Protein AF-A0A936Q2Z5-F1 (afdb_monomer_lite)

Secondary structure (DSSP, 8-state):
--HHHHHHHHHHHHHHHHHHHTS-HHHHHHHHHHHHHHHTT--HHHHHHHHHHHHHHHHHHHHHHHHHHHHTS-HHHHHHHHHHSS-HHHHHHHHHHHHHHHHHHHHS---SS-TTHHHHHHHHTT-S-HHHHHHHHHHHHHHHHHHHTT--S-SS--HHHHHHHHHHHHHTT-

Structure (mmCIF, N/CA/C/O backbone):
data_AF-A0A936Q2Z5-F1
#
_entry.id   AF-A0A936Q2Z5-F1
#
loop_
_atom_site.group_PDB
_atom_site.id
_atom_site.type_symbol
_atom_site.label_atom_id
_atom_site.label_alt_id
_atom_site.label_comp_id
_atom_site.label_asym_id
_atom_site.label_entity_id
_atom_site.label_seq_id
_atom_site.pdbx_PDB_ins_code
_atom_site.Cartn_x
_atom_site.Cartn_y
_atom_site.Cartn_z
_atom_site.occupancy
_atom_site.B_iso_or_equiv
_atom_site.auth_seq_id
_atom_site.auth_comp_id
_atom_site.auth_asym_id
_atom_site.auth_atom_id
_atom_site.pdbx_PDB_model_num
ATOM 1 N N . MET A 1 1 ? 45.691 29.144 -10.783 1.00 59.56 1 MET A N 1
ATOM 2 C CA . MET A 1 1 ? 44.343 29.469 -11.305 1.00 59.56 1 MET A CA 1
ATOM 3 C C . MET A 1 1 ? 43.846 30.784 -10.720 1.00 59.56 1 MET A C 1
ATOM 5 O O . MET A 1 1 ? 43.952 30.941 -9.503 1.00 59.56 1 MET A O 1
ATOM 9 N N . PRO A 1 2 ? 43.298 31.690 -11.548 1.00 88.38 2 PRO A N 1
ATOM 10 C CA . PRO A 1 2 ? 42.660 32.929 -11.099 1.00 88.38 2 PRO A CA 1
ATOM 11 C C . PRO A 1 2 ? 41.489 32.659 -10.139 1.00 88.38 2 PRO A C 1
ATOM 13 O O . PRO A 1 2 ? 40.784 31.663 -10.297 1.00 88.38 2 PRO A O 1
ATOM 16 N N . LYS A 1 3 ? 41.251 33.554 -9.168 1.00 80.25 3 LYS A N 1
ATOM 17 C CA . LYS A 1 3 ? 40.149 33.436 -8.188 1.00 80.25 3 LYS A CA 1
ATOM 18 C C . LYS A 1 3 ? 38.780 33.301 -8.869 1.00 80.25 3 LYS A C 1
ATOM 20 O O . LYS A 1 3 ? 37.985 32.468 -8.453 1.00 80.25 3 LYS A O 1
ATOM 25 N N . ALA A 1 4 ? 38.556 34.061 -9.941 1.00 81.81 4 ALA A N 1
ATOM 26 C CA . ALA A 1 4 ? 37.330 34.015 -10.737 1.00 81.81 4 ALA A CA 1
ATOM 27 C C . ALA A 1 4 ? 37.088 32.629 -11.360 1.00 81.81 4 ALA A C 1
ATOM 29 O O . ALA A 1 4 ? 36.021 32.057 -11.187 1.00 81.81 4 ALA A O 1
ATOM 30 N N . ALA A 1 5 ? 38.114 32.035 -11.974 1.00 76.38 5 ALA A N 1
ATOM 31 C CA . ALA A 1 5 ? 38.005 30.708 -12.575 1.00 76.38 5 ALA A CA 1
ATOM 32 C C . ALA A 1 5 ? 37.779 29.599 -11.527 1.00 76.38 5 ALA A C 1
ATOM 34 O O . ALA A 1 5 ? 37.155 28.584 -11.812 1.00 76.38 5 ALA A O 1
ATOM 35 N N . ARG A 1 6 ? 38.277 29.779 -10.294 1.00 74.31 6 ARG A N 1
ATOM 36 C CA . ARG A 1 6 ? 38.038 28.829 -9.196 1.00 74.31 6 ARG A CA 1
ATOM 37 C C . ARG A 1 6 ? 36.593 28.891 -8.690 1.00 74.31 6 ARG A C 1
ATOM 39 O O . ARG A 1 6 ? 36.015 27.843 -8.434 1.00 74.31 6 ARG A O 1
ATOM 46 N N . LEU A 1 7 ? 36.033 30.097 -8.576 1.00 78.12 7 LEU A N 1
ATOM 47 C CA . LEU A 1 7 ? 34.627 30.313 -8.217 1.00 78.12 7 LEU A CA 1
ATOM 48 C C . LEU A 1 7 ? 33.692 29.723 -9.276 1.00 78.12 7 LEU A C 1
ATOM 50 O O . LEU A 1 7 ? 32.763 29.003 -8.940 1.00 78.12 7 LEU A O 1
ATOM 54 N N . GLU A 1 8 ? 34.004 29.926 -10.554 1.00 80.69 8 GLU A N 1
ATOM 55 C CA . GLU A 1 8 ? 33.217 29.375 -11.659 1.00 80.69 8 GLU A CA 1
ATOM 56 C C . GLU A 1 8 ? 33.200 27.836 -11.665 1.00 80.69 8 GLU A C 1
ATOM 58 O O . GLU A 1 8 ? 32.158 27.215 -11.866 1.00 80.69 8 GLU A O 1
ATOM 63 N N . VAL A 1 9 ? 34.344 27.198 -11.396 1.00 73.44 9 VAL A N 1
ATOM 64 C CA . VAL A 1 9 ? 34.420 25.735 -11.265 1.00 73.44 9 VAL A CA 1
ATOM 65 C C . VAL A 1 9 ? 33.635 25.242 -10.045 1.00 73.44 9 VAL A C 1
ATOM 67 O O . VAL A 1 9 ? 32.961 24.217 -10.139 1.00 73.44 9 VAL A O 1
ATOM 70 N N . GLN A 1 10 ? 33.683 25.964 -8.921 1.00 73.12 10 GLN A N 1
ATOM 71 C CA . GLN A 1 10 ? 32.908 25.630 -7.720 1.00 73.12 10 GLN A CA 1
ATOM 72 C C . GLN A 1 10 ? 31.396 25.731 -7.959 1.00 73.12 10 GLN A C 1
ATOM 74 O O . GLN A 1 10 ? 30.674 24.817 -7.568 1.00 73.12 10 GLN A O 1
ATOM 79 N N . ASP A 1 11 ? 30.927 26.763 -8.663 1.00 79.19 11 ASP A N 1
ATOM 80 C CA . ASP A 1 11 ? 29.509 26.921 -9.008 1.00 79.19 11 ASP A CA 1
ATOM 81 C C . ASP A 1 11 ? 29.021 25.816 -9.952 1.00 79.19 11 ASP A C 1
ATOM 83 O O . ASP A 1 11 ? 27.955 25.233 -9.737 1.00 79.19 11 ASP A O 1
ATOM 87 N N . ARG A 1 12 ? 29.827 25.456 -10.960 1.00 66.56 12 ARG A N 1
ATOM 88 C CA . ARG A 1 12 ? 29.513 24.344 -11.874 1.00 66.56 12 ARG A CA 1
ATOM 89 C C . ARG A 1 12 ? 29.457 23.000 -11.142 1.00 66.56 12 ARG A C 1
ATOM 91 O O . ARG A 1 12 ? 28.541 22.219 -11.384 1.00 66.56 12 ARG A O 1
ATOM 98 N N . LEU A 1 13 ? 30.386 22.748 -10.217 1.00 65.94 13 LEU A N 1
ATOM 99 C CA . LEU A 1 13 ? 30.368 21.558 -9.358 1.00 65.94 13 LEU A CA 1
ATOM 100 C C . LEU A 1 13 ? 29.143 21.537 -8.436 1.00 65.94 13 LEU A C 1
ATOM 102 O O . LEU A 1 13 ? 28.502 20.501 -8.304 1.00 65.94 13 LEU A O 1
ATOM 106 N N . ALA A 1 14 ? 28.780 22.666 -7.827 1.00 71.75 14 ALA A N 1
ATOM 107 C CA . ALA A 1 14 ? 27.607 22.762 -6.959 1.00 71.75 14 ALA A CA 1
ATOM 108 C C . ALA A 1 14 ? 26.279 22.597 -7.720 1.00 71.75 14 ALA A C 1
ATOM 110 O O . ALA A 1 14 ? 25.296 22.124 -7.148 1.00 71.75 14 ALA A O 1
ATOM 111 N N . SER A 1 15 ? 26.229 22.999 -8.994 1.00 70.31 15 SER A N 1
ATOM 112 C CA . SER A 1 15 ? 25.099 22.712 -9.888 1.00 70.31 15 SER A CA 1
ATOM 113 C C . SER A 1 15 ? 25.022 21.221 -10.207 1.00 70.31 15 SER A C 1
ATOM 115 O O . SER A 1 15 ? 23.982 20.610 -9.995 1.00 70.31 15 SER A O 1
ATOM 117 N N . LEU A 1 16 ? 26.146 20.618 -10.609 1.00 72.25 16 LEU A N 1
ATOM 118 C CA . LEU A 1 16 ? 26.234 19.189 -10.908 1.00 72.25 16 LEU A CA 1
ATOM 119 C C . LEU A 1 16 ? 25.794 18.325 -9.717 1.00 72.25 16 LEU A C 1
ATOM 121 O O . LEU A 1 16 ? 25.006 17.403 -9.890 1.00 72.25 16 LEU A O 1
ATOM 125 N N . TRP A 1 17 ? 26.266 18.636 -8.505 1.00 66.81 17 TRP A N 1
ATOM 126 C CA . TRP A 1 17 ? 25.888 17.897 -7.296 1.00 66.81 17 TRP A CA 1
ATOM 127 C C . TRP A 1 17 ? 24.406 18.033 -6.953 1.00 66.81 17 TRP A C 1
ATOM 129 O O . TRP A 1 17 ? 23.798 17.058 -6.521 1.00 66.81 17 TRP A O 1
ATOM 139 N N . ARG A 1 18 ? 23.801 19.209 -7.170 1.00 74.50 18 ARG A N 1
ATOM 140 C CA . ARG A 1 18 ? 22.350 19.380 -7.015 1.00 74.50 18 ARG A CA 1
ATOM 141 C C . ARG A 1 18 ? 21.587 18.524 -8.015 1.00 74.50 18 ARG A C 1
ATOM 143 O O . ARG A 1 18 ? 20.692 17.797 -7.598 1.00 74.50 18 ARG A O 1
ATOM 150 N N . ASP A 1 19 ? 21.977 18.558 -9.282 1.00 70.50 19 ASP A N 1
ATOM 151 C CA . ASP A 1 19 ? 21.317 17.782 -10.333 1.00 70.50 19 ASP A CA 1
ATOM 152 C C . ASP A 1 19 ? 21.453 16.271 -10.104 1.00 70.50 19 ASP A C 1
ATOM 154 O O . ASP A 1 19 ? 20.527 15.523 -10.402 1.00 70.50 19 ASP A O 1
ATOM 158 N N . LEU A 1 20 ? 22.580 15.828 -9.537 1.00 67.19 20 LEU A N 1
ATOM 159 C CA . LEU A 1 20 ? 22.831 14.435 -9.167 1.00 67.19 20 LEU A CA 1
ATOM 160 C C . LEU A 1 20 ? 21.967 13.985 -7.979 1.00 67.19 20 LEU A C 1
ATOM 162 O O . LEU A 1 20 ? 21.371 12.915 -8.009 1.00 67.19 20 LEU A O 1
ATOM 166 N N . LEU A 1 21 ? 21.883 14.811 -6.931 1.00 70.25 21 LEU A N 1
ATOM 167 C CA . LEU A 1 21 ? 21.119 14.499 -5.718 1.00 70.25 21 LEU A CA 1
ATOM 168 C C . LEU A 1 21 ? 19.601 14.497 -5.946 1.00 70.25 21 LEU A C 1
ATOM 170 O O . LEU A 1 21 ? 18.881 13.872 -5.175 1.00 70.25 21 LEU A O 1
ATOM 174 N N . HIS A 1 22 ? 19.120 15.195 -6.979 1.00 71.06 22 HIS A N 1
ATOM 175 C CA . HIS A 1 22 ? 17.697 15.266 -7.327 1.00 71.06 22 HIS A CA 1
ATOM 176 C C . HIS A 1 22 ? 17.322 14.374 -8.520 1.00 71.06 22 HIS A C 1
ATOM 178 O O . HIS A 1 22 ? 16.145 14.300 -8.867 1.00 71.06 22 HIS A O 1
ATOM 184 N N . SER A 1 23 ? 18.288 13.710 -9.162 1.00 67.62 23 SER A N 1
ATOM 185 C CA . SER A 1 23 ? 17.993 12.740 -10.218 1.00 67.62 23 SER A CA 1
ATOM 186 C C . SER A 1 23 ? 17.528 11.417 -9.622 1.00 67.62 23 SER A C 1
ATOM 188 O O . SER A 1 23 ? 18.111 10.940 -8.647 1.00 67.62 23 SER A O 1
ATOM 190 N N . SER A 1 24 ? 16.506 10.803 -10.223 1.00 71.62 24 SER A N 1
ATOM 191 C CA . SER A 1 24 ? 16.196 9.408 -9.920 1.00 71.62 24 SER A CA 1
ATOM 192 C C . SER A 1 24 ? 17.345 8.504 -10.389 1.00 71.62 24 SER A C 1
ATOM 194 O O . SER A 1 24 ? 18.120 8.864 -11.279 1.00 71.62 24 SER A O 1
ATOM 196 N N . GLU A 1 25 ? 17.467 7.316 -9.802 1.00 62.16 25 GLU A N 1
ATOM 197 C CA . GLU A 1 25 ? 18.499 6.343 -10.188 1.00 62.16 25 GLU A CA 1
ATOM 198 C C . GLU A 1 25 ? 18.409 5.981 -11.688 1.00 62.16 25 GLU A C 1
ATOM 200 O O . GLU A 1 25 ? 19.426 5.831 -12.367 1.00 62.16 25 GLU A O 1
ATOM 205 N N . GLU A 1 26 ? 17.189 5.953 -12.238 1.00 67.06 26 GLU A N 1
ATOM 206 C CA . GLU A 1 26 ? 16.928 5.740 -13.665 1.00 67.06 26 GLU A CA 1
ATOM 207 C C . GLU A 1 26 ? 17.378 6.924 -14.538 1.00 67.06 26 GLU A C 1
ATOM 209 O O . GLU A 1 26 ? 17.961 6.710 -15.608 1.00 67.06 26 GLU A O 1
ATOM 214 N N . ASP A 1 27 ? 17.170 8.163 -14.079 1.00 67.62 27 ASP A N 1
ATOM 215 C CA . ASP A 1 27 ?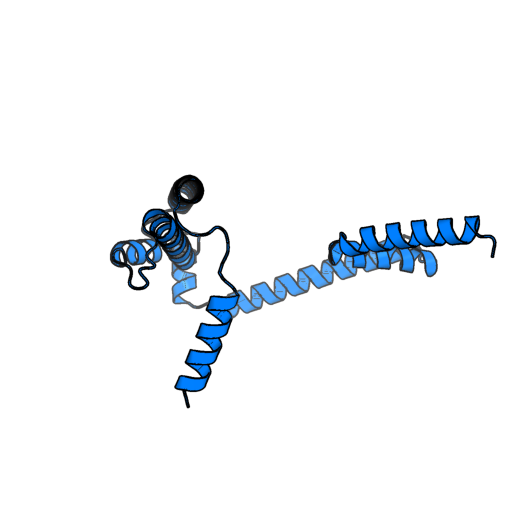 17.630 9.372 -14.776 1.00 67.62 27 ASP A CA 1
ATOM 216 C C . ASP A 1 27 ? 19.157 9.445 -14.817 1.00 67.62 27 ASP A C 1
ATOM 218 O O . ASP A 1 27 ? 19.747 9.846 -15.827 1.00 67.62 27 ASP A O 1
ATOM 222 N N . PHE A 1 28 ? 19.809 9.053 -13.722 1.00 69.44 28 PHE A N 1
ATOM 223 C CA . PHE A 1 28 ? 21.259 9.053 -13.620 1.00 69.44 28 PHE A CA 1
ATOM 224 C C . PHE A 1 28 ? 21.895 8.030 -14.567 1.00 69.44 28 PHE A C 1
ATOM 226 O O . PHE A 1 28 ? 22.777 8.386 -15.351 1.00 69.44 28 PHE A O 1
ATOM 233 N N . ASP A 1 29 ? 21.414 6.785 -14.559 1.00 73.19 29 ASP A N 1
ATOM 234 C CA . ASP A 1 29 ? 21.926 5.731 -15.440 1.00 73.19 29 ASP A CA 1
ATOM 235 C C . ASP A 1 29 ? 21.633 6.056 -16.920 1.00 73.19 29 ASP A C 1
ATOM 237 O O . ASP A 1 29 ? 22.490 5.906 -17.792 1.00 73.19 29 ASP A O 1
ATOM 241 N N . GLY A 1 30 ? 20.459 6.625 -17.221 1.00 74.81 30 GLY A N 1
ATOM 242 C CA . GLY A 1 30 ? 20.141 7.139 -18.557 1.00 74.81 30 GLY A CA 1
ATOM 243 C C . GLY A 1 30 ? 21.127 8.209 -19.047 1.00 74.81 30 GLY A C 1
ATOM 244 O O . GLY A 1 30 ? 21.622 8.131 -20.175 1.00 74.81 30 GLY A O 1
ATOM 245 N N . ARG A 1 31 ? 21.467 9.180 -18.191 1.00 72.75 31 ARG A N 1
ATOM 246 C CA . ARG A 1 31 ? 22.437 10.244 -18.506 1.00 72.75 31 ARG A CA 1
ATOM 247 C C . ARG A 1 31 ? 23.860 9.715 -18.655 1.00 72.75 31 ARG A C 1
ATOM 249 O O . ARG A 1 31 ? 24.555 10.109 -19.589 1.00 72.75 31 ARG A O 1
ATOM 256 N N . LEU A 1 32 ? 24.288 8.817 -17.768 1.00 76.38 32 LEU A N 1
ATOM 257 C CA . LEU A 1 32 ? 25.613 8.202 -17.827 1.00 76.38 32 LEU A CA 1
ATOM 258 C C . LEU A 1 32 ? 25.810 7.447 -19.146 1.00 76.38 32 LEU A C 1
ATOM 260 O O . LEU A 1 32 ? 26.862 7.565 -19.776 1.00 76.38 32 LEU A O 1
ATOM 264 N N . ARG A 1 33 ? 24.776 6.735 -19.604 1.00 76.19 33 ARG A N 1
ATOM 265 C CA . ARG A 1 33 ? 24.785 6.048 -20.899 1.00 76.19 33 ARG A CA 1
ATOM 266 C C . ARG A 1 33 ? 24.910 7.023 -22.061 1.00 76.19 33 ARG A C 1
ATOM 268 O O . ARG A 1 33 ? 25.778 6.815 -22.896 1.00 76.19 33 ARG A O 1
ATOM 275 N N . ALA A 1 34 ? 24.136 8.109 -22.085 1.00 76.69 34 ALA A N 1
ATOM 276 C CA . ALA A 1 34 ? 24.244 9.120 -23.141 1.00 76.69 34 ALA A CA 1
ATOM 277 C C . ALA A 1 34 ? 25.670 9.701 -23.244 1.00 76.69 34 ALA A C 1
ATOM 279 O O . ALA A 1 34 ? 26.229 9.810 -24.338 1.00 76.69 34 ALA A O 1
ATOM 280 N N . VAL A 1 35 ? 26.295 10.001 -22.098 1.00 78.38 35 VAL A N 1
ATOM 281 C CA . VAL A 1 35 ? 27.693 10.461 -22.034 1.00 78.38 35 VAL A CA 1
ATOM 282 C C . VAL A 1 35 ? 28.658 9.385 -22.539 1.00 78.38 35 VAL A C 1
ATOM 284 O O . VAL A 1 35 ? 29.568 9.693 -23.309 1.00 78.38 35 VAL A O 1
ATOM 287 N N . ALA A 1 36 ? 28.466 8.125 -22.144 1.00 73.81 36 ALA A N 1
ATOM 288 C CA . ALA A 1 36 ? 29.308 7.013 -22.575 1.00 73.81 36 ALA A CA 1
ATOM 289 C C . ALA A 1 36 ? 29.205 6.754 -24.087 1.00 73.81 36 ALA A C 1
ATOM 291 O O . ALA A 1 36 ? 30.232 6.615 -24.748 1.00 73.81 36 ALA A O 1
ATOM 292 N N . THR A 1 37 ? 27.995 6.752 -24.656 1.00 78.56 37 THR A N 1
ATOM 293 C CA . THR A 1 37 ? 27.767 6.591 -26.099 1.00 78.56 37 THR A CA 1
ATOM 294 C C . THR A 1 37 ? 28.473 7.690 -26.891 1.00 78.56 37 THR A C 1
ATOM 296 O O . THR A 1 37 ? 29.152 7.405 -27.881 1.00 78.56 37 THR A O 1
ATOM 299 N N . GLN A 1 38 ? 28.369 8.938 -26.420 1.00 73.31 38 GLN A N 1
ATOM 300 C CA . GLN A 1 38 ? 29.040 10.082 -27.028 1.00 73.31 38 GLN A CA 1
ATOM 301 C C . GLN A 1 38 ? 30.568 9.966 -26.930 1.00 73.31 38 GLN A C 1
ATOM 303 O O . GLN A 1 38 ? 31.259 10.181 -27.924 1.00 73.31 38 GLN A O 1
ATOM 308 N N . ALA A 1 39 ? 31.106 9.592 -25.765 1.00 74.38 39 ALA A N 1
ATOM 309 C CA . ALA A 1 39 ? 32.547 9.430 -25.557 1.00 74.38 39 ALA A CA 1
ATOM 310 C C . ALA A 1 39 ? 33.146 8.301 -26.417 1.00 74.38 39 ALA A C 1
ATOM 312 O O . ALA A 1 39 ? 34.265 8.420 -26.920 1.00 74.38 39 ALA A O 1
ATOM 313 N N . LEU A 1 40 ? 32.389 7.221 -26.622 1.00 80.19 40 LEU A N 1
ATOM 314 C CA . LEU A 1 40 ? 32.784 6.064 -27.426 1.00 80.19 40 LEU A CA 1
ATOM 315 C C . LEU A 1 40 ? 32.528 6.247 -28.931 1.00 80.19 40 LEU A C 1
ATOM 317 O O . LEU A 1 40 ? 32.889 5.366 -29.706 1.00 80.19 40 LEU A O 1
ATOM 321 N N . HIS A 1 41 ? 31.944 7.378 -29.347 1.00 83.12 41 HIS A N 1
ATOM 322 C CA . HIS A 1 41 ? 31.603 7.682 -30.743 1.00 83.12 41 HIS A CA 1
ATOM 323 C C . HIS A 1 41 ? 30.792 6.563 -31.417 1.00 83.12 41 HIS A C 1
ATOM 325 O O . HIS A 1 41 ? 31.013 6.233 -32.585 1.00 83.12 41 HIS A O 1
ATOM 331 N N . LEU A 1 42 ? 29.867 5.949 -30.673 1.00 80.62 42 LEU A N 1
ATOM 332 C CA . LEU A 1 42 ? 29.061 4.860 -31.214 1.00 80.62 42 LEU A CA 1
ATOM 333 C C . LEU A 1 42 ? 28.110 5.393 -32.302 1.00 80.62 42 LEU A C 1
ATOM 335 O O . LEU A 1 42 ? 27.496 6.448 -32.113 1.00 80.62 42 LEU A O 1
ATOM 339 N N . PRO A 1 43 ? 27.948 4.678 -33.430 1.00 88.25 43 PRO A N 1
ATOM 340 C CA . PRO A 1 43 ? 26.921 5.001 -34.414 1.00 88.25 43 PRO A CA 1
ATOM 341 C C . PRO A 1 43 ? 25.523 4.966 -33.785 1.00 88.25 43 PRO A C 1
ATOM 343 O O . PRO A 1 43 ? 25.253 4.147 -32.902 1.00 88.25 43 PRO A O 1
ATOM 346 N N . ARG A 1 44 ? 24.607 5.815 -34.269 1.00 80.56 44 ARG A N 1
ATOM 347 C CA . ARG A 1 44 ? 23.236 5.909 -33.729 1.00 80.56 44 ARG A CA 1
ATOM 348 C C . ARG A 1 44 ? 22.482 4.586 -33.803 1.00 80.56 44 ARG A C 1
ATOM 350 O O . ARG A 1 44 ? 21.665 4.295 -32.935 1.00 80.56 44 ARG A O 1
ATOM 357 N N . GLU A 1 45 ? 22.752 3.776 -34.822 1.00 88.12 45 GLU A N 1
ATOM 358 C CA . GLU A 1 45 ? 22.142 2.457 -34.969 1.00 88.12 45 GLU A CA 1
ATOM 359 C C . GLU A 1 45 ? 22.574 1.512 -33.839 1.0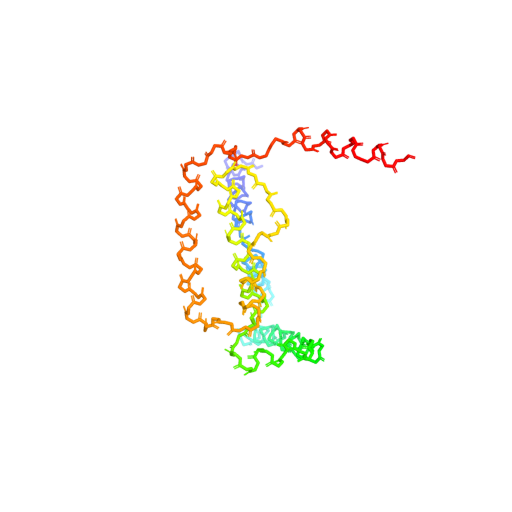0 88.12 45 GLU A C 1
ATOM 361 O O . GLU A 1 45 ? 21.765 0.731 -33.341 1.00 88.12 45 GLU A O 1
ATOM 366 N N . VAL A 1 46 ? 23.834 1.613 -33.399 1.00 85.00 46 VAL A N 1
ATOM 367 C CA . VAL A 1 46 ? 24.387 0.809 -32.301 1.00 85.00 46 VAL A CA 1
ATOM 368 C C . VAL A 1 46 ? 23.810 1.263 -30.962 1.00 85.00 46 VAL A C 1
ATOM 370 O O . VAL A 1 46 ? 23.404 0.424 -30.163 1.00 85.00 46 VAL A O 1
ATOM 373 N N . GLU A 1 47 ? 23.703 2.574 -30.734 1.00 80.25 47 GLU A N 1
ATOM 374 C CA . GLU A 1 47 ? 23.034 3.133 -29.550 1.00 80.25 47 GLU A CA 1
ATOM 375 C C . GLU A 1 47 ? 21.582 2.646 -29.446 1.00 80.25 47 GLU A C 1
ATOM 377 O O . GLU A 1 47 ? 21.173 2.100 -28.419 1.00 80.25 47 GLU A O 1
ATOM 382 N N . ALA A 1 48 ? 20.821 2.767 -30.537 1.00 85.31 48 ALA A N 1
ATOM 383 C CA . ALA A 1 48 ? 19.433 2.325 -30.590 1.00 85.31 48 ALA A CA 1
ATOM 384 C C . ALA A 1 48 ? 19.296 0.812 -30.347 1.00 85.31 48 ALA A C 1
ATOM 386 O O . ALA A 1 48 ? 18.371 0.383 -29.654 1.00 85.31 48 ALA A O 1
ATOM 387 N N . ALA A 1 49 ? 20.219 0.003 -30.877 1.00 88.56 49 ALA A N 1
ATOM 388 C CA . ALA A 1 49 ? 20.232 -1.440 -30.664 1.00 88.56 49 ALA A CA 1
ATOM 389 C C . ALA A 1 49 ? 20.510 -1.814 -29.197 1.00 88.56 49 ALA A C 1
ATOM 391 O O . ALA A 1 49 ? 19.799 -2.654 -28.645 1.00 88.56 49 ALA A O 1
ATOM 392 N N . LEU A 1 50 ? 21.480 -1.164 -28.542 1.00 83.94 50 LEU A N 1
ATOM 393 C CA . LEU A 1 50 ? 21.791 -1.387 -27.121 1.00 83.94 50 LEU A CA 1
ATOM 394 C C . LEU A 1 50 ? 20.622 -0.986 -26.209 1.00 83.94 50 LEU A C 1
ATOM 396 O O . LEU A 1 50 ? 20.299 -1.679 -25.240 1.00 83.94 50 LEU A O 1
ATOM 400 N N . ASP A 1 51 ? 19.951 0.118 -26.535 1.00 84.44 51 ASP A N 1
ATOM 401 C CA . ASP A 1 51 ? 18.747 0.560 -25.837 1.00 84.44 51 ASP A CA 1
ATOM 402 C C . ASP A 1 51 ? 17.580 -0.414 -26.002 1.00 84.44 51 ASP A C 1
ATOM 404 O O . ASP A 1 51 ? 16.899 -0.740 -25.021 1.00 84.44 51 ASP A O 1
ATOM 408 N N . ALA A 1 52 ? 17.357 -0.897 -27.225 1.00 89.19 52 ALA A N 1
ATOM 409 C CA . ALA A 1 52 ? 16.338 -1.894 -27.518 1.00 89.19 52 ALA A CA 1
ATOM 410 C C . ALA A 1 52 ? 16.622 -3.215 -26.789 1.00 89.19 52 ALA A C 1
ATOM 412 O O . ALA A 1 52 ? 15.722 -3.768 -26.156 1.00 89.19 52 ALA A O 1
ATOM 413 N N . GLU A 1 53 ? 17.870 -3.685 -26.802 1.00 92.25 53 GLU A N 1
ATOM 414 C CA . GLU A 1 53 ? 18.286 -4.896 -26.097 1.00 92.25 53 GLU A CA 1
ATOM 415 C C . GLU A 1 53 ? 18.054 -4.778 -24.589 1.00 92.25 53 GLU A C 1
ATOM 417 O O . GLU A 1 53 ? 17.506 -5.692 -23.972 1.00 92.25 53 GLU A O 1
ATOM 422 N N . ARG A 1 54 ? 18.422 -3.651 -23.973 1.00 87.56 54 ARG A N 1
ATOM 423 C CA . ARG A 1 54 ? 18.202 -3.435 -22.538 1.00 87.56 54 ARG A CA 1
ATOM 424 C C . ARG A 1 54 ? 16.718 -3.465 -22.187 1.00 87.56 54 ARG A C 1
ATOM 426 O O . ARG A 1 54 ? 16.337 -4.152 -21.240 1.00 87.56 54 ARG A O 1
ATOM 433 N N . LYS A 1 55 ? 15.884 -2.742 -22.944 1.00 89.25 55 LYS A N 1
ATOM 434 C CA . LYS A 1 55 ? 14.423 -2.744 -22.754 1.00 89.25 55 LYS A CA 1
ATOM 435 C C . LYS A 1 55 ? 13.860 -4.154 -22.901 1.00 89.25 55 LYS A C 1
ATOM 437 O O . LYS A 1 55 ? 13.056 -4.575 -22.075 1.00 89.25 55 LYS A O 1
ATOM 442 N N . TYR A 1 56 ? 14.333 -4.900 -23.897 1.00 94.62 56 TYR A N 1
ATOM 443 C CA . TYR A 1 56 ? 13.963 -6.295 -24.096 1.00 94.62 56 TYR A CA 1
ATOM 444 C C . TYR A 1 56 ? 14.364 -7.170 -22.902 1.00 94.62 56 TYR A C 1
ATOM 446 O O . TYR A 1 56 ? 13.523 -7.878 -22.361 1.00 94.62 56 TYR A O 1
ATOM 454 N N . ARG A 1 57 ? 15.611 -7.085 -22.424 1.00 94.12 57 ARG A N 1
ATOM 455 C CA . ARG A 1 57 ? 16.081 -7.843 -21.251 1.00 94.12 57 ARG A CA 1
ATOM 456 C C . ARG A 1 57 ? 15.285 -7.503 -19.988 1.00 94.12 57 ARG A C 1
ATOM 458 O O . ARG A 1 57 ? 14.949 -8.405 -19.224 1.00 94.12 57 ARG A O 1
ATOM 465 N N . ALA A 1 58 ? 14.954 -6.229 -19.776 1.00 91.31 58 ALA A N 1
ATOM 466 C CA . ALA A 1 58 ? 14.095 -5.807 -18.672 1.00 91.31 58 ALA A CA 1
ATOM 467 C C . ALA A 1 58 ? 12.689 -6.416 -18.797 1.00 91.31 58 ALA A C 1
ATOM 469 O O . ALA A 1 58 ? 12.192 -7.008 -17.841 1.00 91.31 58 ALA A O 1
ATOM 470 N N . ALA A 1 59 ? 12.082 -6.356 -19.987 1.00 94.62 59 ALA A N 1
ATOM 471 C CA . ALA A 1 59 ? 10.784 -6.971 -20.257 1.00 94.62 59 ALA A CA 1
ATOM 472 C C . ALA A 1 59 ? 10.807 -8.495 -20.047 1.00 94.62 59 ALA A C 1
ATOM 474 O O . ALA A 1 59 ? 9.901 -9.034 -19.416 1.00 94.62 59 ALA A O 1
ATOM 475 N N . MET A 1 60 ? 11.867 -9.176 -20.489 1.00 96.62 60 MET A N 1
ATOM 476 C CA . MET A 1 60 ? 12.063 -10.609 -20.254 1.00 96.62 60 MET A CA 1
ATOM 477 C C . MET A 1 60 ? 12.155 -10.927 -18.763 1.00 96.62 60 MET A C 1
ATOM 479 O O . MET A 1 60 ? 11.471 -11.827 -18.293 1.00 96.62 60 MET A O 1
ATOM 483 N N . LYS A 1 61 ? 12.902 -10.136 -17.986 1.00 95.38 61 LYS A N 1
ATOM 484 C CA . LYS A 1 61 ? 12.963 -10.299 -16.527 1.00 95.38 61 LYS A CA 1
ATOM 485 C C . LYS A 1 61 ? 11.586 -10.132 -15.873 1.00 95.38 61 LYS A C 1
ATOM 487 O O . LYS A 1 61 ? 11.243 -10.899 -14.976 1.00 95.38 61 LYS A O 1
ATOM 492 N N . HIS A 1 62 ? 10.792 -9.151 -16.309 1.00 93.75 62 HIS A N 1
ATOM 493 C CA . HIS A 1 62 ? 9.420 -8.977 -15.823 1.00 93.75 62 HIS A CA 1
ATOM 494 C C . HIS A 1 62 ? 8.524 -10.164 -16.189 1.00 93.75 62 HIS A C 1
ATOM 496 O O . HIS A 1 62 ? 7.751 -10.632 -15.353 1.00 93.75 62 HIS A O 1
ATOM 502 N N . TRP A 1 63 ? 8.651 -10.676 -17.411 1.00 96.12 63 TRP A N 1
ATOM 503 C CA . TRP A 1 63 ? 7.918 -11.848 -17.874 1.00 96.12 63 TRP A CA 1
ATOM 504 C C . TRP A 1 63 ? 8.275 -13.110 -17.084 1.00 96.12 63 TRP A C 1
ATOM 506 O O . TRP A 1 63 ? 7.383 -13.813 -16.608 1.00 96.12 63 TRP A O 1
ATOM 516 N N . ASP A 1 64 ? 9.563 -13.366 -16.871 1.00 96.69 64 ASP A N 1
ATOM 517 C CA . ASP A 1 64 ? 10.042 -14.514 -16.100 1.00 96.69 64 ASP A CA 1
ATOM 518 C C . ASP A 1 64 ? 9.574 -14.438 -14.640 1.00 96.69 64 ASP A C 1
ATOM 520 O O . ASP A 1 64 ? 9.155 -15.443 -14.055 1.00 96.69 64 ASP A O 1
ATOM 524 N N . ALA A 1 65 ? 9.568 -13.234 -14.056 1.00 95.50 65 ALA A N 1
ATOM 525 C CA . ALA A 1 65 ? 9.015 -12.994 -12.727 1.00 95.50 65 ALA A CA 1
ATOM 526 C C . ALA A 1 65 ? 7.505 -13.282 -12.671 1.00 95.50 65 ALA A C 1
ATOM 528 O O . ALA A 1 65 ? 7.053 -13.957 -11.745 1.00 95.50 65 ALA A O 1
ATOM 529 N N . TYR A 1 66 ? 6.732 -12.837 -13.669 1.00 94.25 66 TYR A N 1
ATOM 530 C CA . TYR A 1 66 ? 5.303 -13.146 -13.774 1.00 94.25 66 TYR A CA 1
ATOM 531 C C . TYR A 1 66 ? 5.056 -14.653 -13.898 1.00 94.25 66 TYR A C 1
ATOM 533 O O . TYR A 1 66 ? 4.248 -15.209 -13.157 1.00 94.25 66 TYR A O 1
ATOM 541 N N . ARG A 1 67 ? 5.798 -15.340 -14.771 1.00 96.50 67 ARG A N 1
ATOM 542 C CA . ARG A 1 67 ? 5.694 -16.794 -14.963 1.00 96.50 67 ARG A CA 1
ATOM 543 C C . ARG A 1 67 ? 6.012 -17.563 -13.688 1.00 96.50 67 ARG A C 1
ATOM 545 O O . ARG A 1 67 ? 5.305 -18.507 -13.345 1.00 96.50 67 ARG A O 1
ATOM 552 N N . THR A 1 68 ? 7.043 -17.131 -12.968 1.00 96.06 68 THR A N 1
ATOM 553 C CA . THR A 1 68 ? 7.419 -17.708 -11.673 1.00 96.06 68 THR A CA 1
ATOM 554 C C . THR A 1 68 ? 6.326 -17.481 -10.629 1.00 96.06 68 THR A C 1
ATOM 556 O O . THR A 1 68 ? 5.955 -18.411 -9.913 1.00 96.06 68 THR A O 1
ATOM 559 N N . TRP A 1 69 ? 5.776 -16.266 -10.548 1.00 94.25 69 TRP A N 1
ATOM 560 C CA . TRP A 1 69 ? 4.661 -15.942 -9.655 1.00 94.25 69 TRP A CA 1
ATOM 561 C C . TRP A 1 69 ? 3.424 -16.790 -9.958 1.00 94.25 69 TRP A C 1
ATOM 563 O O . TRP A 1 69 ? 2.827 -17.338 -9.037 1.00 94.25 69 TRP A O 1
ATOM 573 N N . GLU A 1 70 ? 3.067 -16.936 -11.231 1.00 92.38 70 GLU A N 1
ATOM 574 C CA . GLU A 1 70 ? 1.905 -17.709 -11.664 1.00 92.38 70 GLU A CA 1
ATOM 575 C C . GLU A 1 70 ? 2.071 -19.192 -11.310 1.00 92.38 70 GLU A C 1
ATOM 577 O O . GLU A 1 70 ? 1.177 -19.791 -10.714 1.00 92.38 70 GLU A O 1
ATOM 582 N N . ALA A 1 71 ? 3.248 -19.766 -11.586 1.00 93.81 71 ALA A N 1
ATOM 583 C CA . ALA A 1 71 ? 3.560 -21.157 -11.263 1.00 93.81 71 ALA A CA 1
ATOM 584 C C . ALA A 1 71 ? 3.604 -21.432 -9.748 1.00 93.81 71 ALA A C 1
ATOM 586 O O . ALA A 1 71 ? 3.275 -22.532 -9.309 1.00 93.81 71 ALA A O 1
ATOM 587 N N . SER A 1 72 ? 3.999 -20.441 -8.944 1.00 94.69 72 SER A N 1
ATOM 588 C CA . SER A 1 72 ? 4.065 -20.538 -7.477 1.00 94.69 72 SER A CA 1
ATOM 589 C C . SER A 1 72 ? 2.818 -19.999 -6.764 1.00 94.69 72 SER A C 1
ATOM 591 O O . SER A 1 72 ? 2.778 -19.954 -5.528 1.00 94.69 72 SER A O 1
ATOM 593 N N . ARG A 1 73 ? 1.778 -19.587 -7.505 1.00 93.81 73 ARG A N 1
ATOM 594 C CA . ARG A 1 73 ? 0.581 -18.975 -6.924 1.00 93.81 73 ARG A CA 1
ATOM 595 C C . ARG A 1 73 ? -0.192 -19.998 -6.102 1.00 93.81 73 ARG A C 1
ATOM 597 O O . ARG A 1 73 ? -0.439 -21.121 -6.531 1.00 93.81 73 ARG A O 1
ATOM 604 N N . ASN A 1 74 ? -0.635 -19.586 -4.914 1.00 95.12 74 ASN A N 1
ATOM 605 C CA . ASN A 1 74 ? -1.490 -20.424 -4.080 1.00 95.12 74 ASN A CA 1
ATOM 606 C C . ASN A 1 74 ? -2.785 -20.796 -4.845 1.00 95.12 74 ASN A C 1
ATOM 608 O O . ASN A 1 74 ? -3.531 -19.881 -5.208 1.00 95.12 74 ASN A O 1
ATOM 612 N N . PRO A 1 75 ? -3.095 -22.094 -5.039 1.00 95.00 75 PRO A N 1
ATOM 613 C CA . PRO A 1 75 ? -4.219 -22.515 -5.878 1.00 95.00 75 PRO A CA 1
ATOM 614 C C . PRO A 1 75 ? -5.587 -22.014 -5.405 1.00 95.00 75 PRO A C 1
ATOM 616 O O . PRO A 1 75 ? -6.399 -21.585 -6.221 1.00 95.00 75 PRO A O 1
ATOM 619 N N . ALA A 1 76 ? -5.836 -22.014 -4.091 1.00 93.06 76 ALA A N 1
ATOM 620 C CA . ALA A 1 76 ? -7.101 -21.543 -3.526 1.00 93.06 76 ALA A CA 1
ATOM 621 C C . ALA A 1 76 ? -7.296 -20.039 -3.759 1.00 93.06 76 ALA A C 1
ATOM 623 O O . ALA A 1 76 ? -8.399 -19.575 -4.030 1.00 93.06 76 ALA A O 1
ATOM 624 N N . ARG A 1 77 ? -6.204 -19.274 -3.700 1.00 93.12 77 ARG A N 1
ATOM 625 C CA . ARG A 1 77 ? -6.226 -17.840 -3.986 1.00 93.12 77 ARG A CA 1
ATOM 626 C C . ARG A 1 77 ? -6.427 -17.549 -5.474 1.00 93.12 77 ARG A C 1
ATOM 628 O O . ARG A 1 77 ? -7.240 -16.697 -5.810 1.00 93.12 77 ARG A O 1
ATOM 635 N N . ALA A 1 78 ? -5.747 -18.293 -6.346 1.00 94.25 78 ALA A N 1
ATOM 636 C CA . ALA A 1 78 ? -5.916 -18.182 -7.794 1.00 94.25 78 ALA A CA 1
ATOM 637 C C . ALA A 1 78 ? -7.352 -18.522 -8.242 1.00 94.25 78 ALA A C 1
ATOM 639 O O . ALA A 1 78 ? -7.862 -17.936 -9.191 1.00 94.25 78 ALA A O 1
ATOM 640 N N . GLU A 1 79 ? -8.021 -19.459 -7.563 1.00 94.38 79 GLU A N 1
ATOM 641 C CA . GLU A 1 79 ? -9.438 -19.765 -7.800 1.00 94.38 79 GLU A CA 1
ATOM 642 C C . GLU A 1 79 ? -10.355 -18.582 -7.468 1.00 94.38 79 GLU A C 1
ATOM 644 O O . GLU A 1 79 ? -11.220 -18.238 -8.271 1.00 94.38 79 GLU A O 1
ATOM 649 N N . LEU A 1 80 ? -10.143 -17.925 -6.323 1.00 94.06 80 LEU A N 1
ATOM 650 C CA . LEU A 1 80 ? -10.904 -16.728 -5.952 1.00 94.06 80 LEU A CA 1
ATOM 651 C C . LEU A 1 80 ? -10.687 -15.590 -6.957 1.00 94.06 80 LEU A C 1
ATOM 653 O O . LEU A 1 80 ? -11.652 -14.967 -7.391 1.00 94.06 80 LEU A O 1
ATOM 657 N N . GLU A 1 81 ? -9.445 -15.369 -7.389 1.00 95.00 81 GLU A N 1
ATOM 658 C CA . GLU A 1 81 ? -9.123 -14.377 -8.423 1.00 95.00 81 GLU A CA 1
ATOM 659 C C . GLU A 1 81 ? -9.847 -14.658 -9.736 1.00 95.00 81 GLU A C 1
ATOM 661 O O . GLU A 1 81 ? -10.460 -13.757 -10.303 1.00 95.00 81 GLU A O 1
ATOM 666 N N . ARG A 1 82 ? -9.834 -15.913 -10.198 1.00 94.75 82 ARG A N 1
ATOM 667 C CA . ARG A 1 82 ? -10.548 -16.313 -11.418 1.00 94.75 82 ARG A CA 1
ATOM 668 C C . ARG A 1 82 ? -12.060 -16.142 -11.287 1.00 94.75 82 ARG A C 1
ATOM 670 O O . ARG A 1 82 ? -12.705 -15.784 -12.266 1.00 94.75 82 ARG A O 1
ATOM 677 N N . ARG A 1 83 ? -12.624 -16.377 -10.099 1.00 96.12 83 ARG A N 1
ATOM 678 C CA . ARG A 1 83 ? -14.065 -16.238 -9.842 1.00 96.12 83 ARG A CA 1
ATOM 679 C C . ARG A 1 83 ? -14.526 -14.783 -9.787 1.00 96.12 83 ARG A C 1
ATOM 681 O O . ARG A 1 83 ? -15.592 -14.476 -10.309 1.00 96.12 83 ARG A O 1
ATOM 688 N N . HIS A 1 84 ? -13.762 -13.917 -9.128 1.00 96.06 84 HIS A N 1
ATOM 689 C CA . HIS A 1 84 ? -14.180 -12.543 -8.833 1.00 96.06 84 HIS A CA 1
ATOM 690 C C . HIS A 1 84 ? -13.540 -11.497 -9.755 1.00 96.06 84 HIS A C 1
ATOM 692 O O . HIS A 1 84 ? -13.976 -10.351 -9.768 1.00 96.06 84 HIS A O 1
ATOM 698 N N . GLY A 1 85 ? -12.527 -11.876 -10.539 1.00 95.81 85 GLY A N 1
ATOM 699 C CA . GLY A 1 85 ? -11.816 -10.993 -11.467 1.00 95.81 85 GLY A CA 1
ATOM 700 C C . GLY A 1 85 ? -10.711 -10.152 -10.820 1.00 95.81 85 GLY A C 1
ATOM 701 O O . GLY A 1 85 ? -10.089 -9.345 -11.503 1.00 95.81 85 GLY A O 1
ATOM 702 N N . TYR A 1 86 ? -10.456 -10.324 -9.518 1.00 96.75 86 TYR A N 1
ATOM 703 C CA . TYR A 1 86 ? -9.414 -9.618 -8.771 1.00 96.75 86 TYR A CA 1
ATOM 704 C C . TYR A 1 86 ? -9.049 -10.352 -7.466 1.00 96.75 86 TYR A C 1
ATOM 706 O O . TYR A 1 86 ? -9.733 -11.277 -7.028 1.00 96.75 86 TYR A O 1
ATOM 714 N N . ASP A 1 87 ? -7.961 -9.932 -6.816 1.00 96.94 87 ASP A N 1
ATOM 715 C CA . ASP A 1 87 ? -7.467 -10.535 -5.573 1.00 96.94 87 ASP A CA 1
ATOM 716 C C . ASP A 1 87 ? -8.302 -10.095 -4.352 1.00 96.94 87 ASP A C 1
ATOM 718 O O . ASP A 1 87 ? -8.032 -9.079 -3.703 1.00 96.94 87 ASP A O 1
ATOM 722 N N . THR A 1 88 ? -9.327 -10.881 -4.012 1.00 97.56 88 THR A N 1
ATOM 723 C CA . THR A 1 88 ? -10.254 -10.599 -2.899 1.00 97.56 88 THR A CA 1
ATOM 724 C C . THR A 1 88 ? -9.574 -10.608 -1.525 1.00 97.56 88 THR A C 1
ATOM 726 O O . THR A 1 88 ? -9.994 -9.902 -0.604 1.00 97.56 88 THR A O 1
ATOM 729 N N . LYS A 1 89 ? -8.463 -11.340 -1.366 1.00 96.19 89 LYS A N 1
ATOM 730 C CA . LYS A 1 89 ? -7.655 -11.292 -0.140 1.00 96.19 89 LYS A CA 1
ATOM 731 C C . LYS A 1 89 ? -6.948 -9.946 0.000 1.00 96.19 89 LYS A C 1
ATOM 733 O O . LYS A 1 89 ? -6.898 -9.408 1.107 1.00 96.19 89 LYS A O 1
ATOM 738 N N . HIS A 1 90 ? -6.420 -9.391 -1.090 1.00 97.31 90 HIS A N 1
ATOM 739 C CA . HIS A 1 90 ? -5.884 -8.027 -1.075 1.00 97.31 90 HIS A CA 1
ATOM 740 C C . HIS A 1 90 ? -6.966 -6.990 -0.818 1.00 97.31 90 HIS A C 1
ATOM 742 O O . HIS A 1 90 ? -6.732 -6.085 -0.025 1.00 97.31 90 HIS A O 1
ATOM 748 N N . ALA A 1 91 ? -8.154 -7.153 -1.393 1.00 98.12 91 ALA A N 1
ATOM 749 C CA . ALA A 1 91 ? -9.280 -6.268 -1.116 1.00 98.12 91 ALA A CA 1
ATOM 750 C C . ALA A 1 91 ? -9.654 -6.230 0.371 1.00 98.12 91 ALA A C 1
ATOM 752 O O . ALA A 1 91 ? -9.771 -5.153 0.954 1.00 98.12 91 ALA A O 1
ATOM 753 N N . MET A 1 92 ? -9.748 -7.395 1.021 1.00 98.38 92 MET A N 1
ATOM 754 C CA . MET A 1 92 ? -9.945 -7.465 2.471 1.00 98.38 92 MET A CA 1
ATOM 755 C C . MET A 1 92 ? -8.818 -6.757 3.229 1.00 98.38 92 MET A C 1
ATOM 757 O O . MET A 1 92 ? -9.089 -5.987 4.150 1.00 98.38 92 MET A O 1
ATOM 761 N N . HIS A 1 93 ? -7.555 -6.987 2.851 1.00 98.31 93 HIS A N 1
ATOM 762 C CA . HIS A 1 93 ? -6.426 -6.336 3.514 1.00 98.31 93 HIS A CA 1
ATOM 763 C C . HIS A 1 93 ? -6.452 -4.813 3.354 1.00 98.31 93 HIS A C 1
ATOM 765 O O . HIS A 1 93 ? -6.209 -4.122 4.342 1.00 98.31 93 HIS A O 1
ATOM 771 N N . LEU A 1 94 ? -6.788 -4.308 2.165 1.00 98.50 94 LEU A N 1
ATOM 772 C CA . LEU A 1 94 ? -6.965 -2.884 1.891 1.00 98.50 94 LEU A CA 1
ATOM 773 C C . LEU A 1 94 ? -8.019 -2.288 2.827 1.00 98.50 94 LEU A C 1
ATOM 775 O O . LEU A 1 94 ? -7.703 -1.401 3.617 1.00 98.50 94 LEU A O 1
ATOM 779 N N . VAL A 1 95 ? -9.237 -2.837 2.816 1.00 98.56 95 VAL A N 1
ATOM 780 C CA . VAL A 1 95 ? -10.340 -2.342 3.653 1.00 98.56 95 VAL A CA 1
ATOM 781 C C . VAL A 1 95 ? -9.982 -2.414 5.138 1.00 98.56 95 VAL A C 1
ATOM 783 O O . VAL A 1 95 ? -10.199 -1.448 5.867 1.00 98.56 95 VAL A O 1
ATOM 786 N N . ARG A 1 96 ? -9.373 -3.518 5.593 1.00 98.50 96 ARG A N 1
ATOM 787 C CA . ARG A 1 96 ? -8.923 -3.677 6.984 1.00 98.50 96 ARG A CA 1
ATOM 788 C C . ARG A 1 96 ? -7.948 -2.577 7.391 1.00 98.50 96 ARG A C 1
ATOM 790 O O . ARG A 1 96 ? -8.119 -1.992 8.457 1.00 98.50 96 ARG A O 1
ATOM 797 N N . LEU A 1 97 ? -6.919 -2.325 6.582 1.00 98.38 97 LEU A N 1
ATOM 798 C CA . LEU A 1 97 ? -5.903 -1.314 6.879 1.00 98.38 97 LEU A CA 1
ATOM 799 C C . LEU A 1 97 ? -6.505 0.089 6.887 1.00 98.38 97 LEU A C 1
ATOM 801 O O . LEU A 1 97 ? -6.254 0.833 7.827 1.00 98.38 97 LEU A O 1
ATOM 805 N N . MET A 1 98 ? -7.352 0.422 5.912 1.00 98.62 98 MET A N 1
ATOM 806 C CA . MET A 1 98 ? -8.003 1.732 5.846 1.00 98.62 98 MET A CA 1
ATOM 807 C C . MET A 1 98 ? -8.935 1.973 7.037 1.00 98.62 98 MET A C 1
ATOM 809 O O . MET A 1 98 ? -8.859 3.018 7.676 1.00 98.62 98 MET A O 1
ATOM 813 N N . ARG A 1 99 ? -9.765 0.987 7.401 1.00 98.44 99 ARG A N 1
ATOM 814 C CA . ARG A 1 99 ? -10.624 1.073 8.594 1.00 98.44 99 ARG A CA 1
ATOM 815 C C . ARG A 1 99 ? -9.818 1.184 9.884 1.00 98.44 99 ARG A C 1
ATOM 817 O O . ARG A 1 99 ? -10.193 1.950 10.760 1.00 98.44 99 ARG A O 1
ATOM 824 N N . THR A 1 100 ? -8.711 0.448 9.987 1.00 98.25 100 THR A N 1
ATOM 825 C CA . THR A 1 100 ? -7.832 0.501 11.165 1.00 98.25 100 THR A CA 1
ATOM 826 C C . THR A 1 100 ? -7.133 1.856 11.264 1.00 98.25 100 THR A C 1
ATOM 828 O O . THR A 1 100 ? -7.117 2.445 12.335 1.00 98.25 100 THR A O 1
ATOM 831 N N . GLY A 1 101 ? -6.593 2.379 10.159 1.00 97.62 101 GLY A N 1
ATOM 832 C CA . GLY A 1 101 ? -5.968 3.702 10.124 1.00 97.62 101 GLY A CA 1
ATOM 833 C C . GLY A 1 101 ? -6.956 4.810 10.477 1.00 97.62 101 GLY A C 1
ATOM 834 O O . GLY A 1 101 ? -6.644 5.666 11.296 1.00 97.62 101 GLY A O 1
ATOM 835 N N . LEU A 1 102 ? -8.172 4.750 9.931 1.00 98.19 102 LEU A N 1
ATOM 836 C CA . LEU A 1 102 ? -9.235 5.689 10.275 1.00 98.19 102 LEU A CA 1
ATOM 837 C C . LEU A 1 102 ? -9.595 5.640 11.766 1.00 98.19 102 LEU A C 1
ATOM 839 O O . LEU A 1 102 ? -9.643 6.678 12.415 1.00 98.19 102 LEU A O 1
ATOM 843 N N . GLU A 1 103 ? -9.792 4.443 12.317 1.00 97.69 103 GLU A N 1
ATOM 844 C CA . GLU A 1 103 ? -10.091 4.242 13.739 1.00 97.69 103 GLU A CA 1
ATOM 845 C C . GLU A 1 103 ? -8.984 4.802 14.642 1.00 97.69 103 GLU A C 1
ATOM 847 O O . GLU A 1 103 ? -9.279 5.484 15.622 1.00 97.69 103 GLU A O 1
ATOM 852 N N . VAL A 1 104 ? -7.714 4.571 14.291 1.00 97.50 104 VAL A N 1
ATOM 853 C CA . VAL A 1 104 ? -6.560 5.119 15.020 1.00 97.50 104 VAL A CA 1
ATOM 854 C C . VAL A 1 104 ? -6.570 6.645 14.977 1.00 97.50 104 VAL A C 1
ATOM 856 O O . VAL A 1 104 ? -6.376 7.281 16.007 1.00 97.50 104 VAL A O 1
ATOM 859 N N . LEU A 1 105 ? -6.832 7.248 13.817 1.00 97.38 105 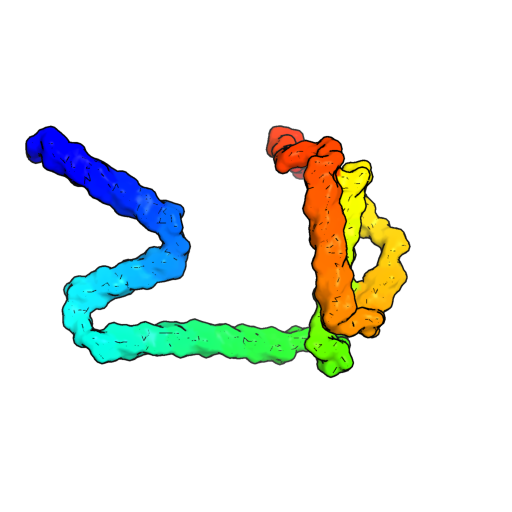LEU A N 1
ATOM 860 C CA . LEU A 1 105 ? -6.895 8.706 13.688 1.00 97.38 105 LEU A CA 1
ATOM 861 C C . LEU A 1 105 ? -8.057 9.314 14.487 1.00 97.38 105 LEU A C 1
ATOM 863 O O . LEU A 1 105 ? -7.906 10.404 15.039 1.00 97.38 105 LEU A O 1
ATOM 867 N N . GLU A 1 106 ? -9.199 8.628 14.550 1.00 96.62 106 GLU A N 1
ATOM 868 C CA . GLU A 1 106 ? -10.401 9.088 15.256 1.00 96.62 106 GLU A CA 1
ATOM 869 C C . GLU A 1 106 ? -10.316 8.896 16.778 1.00 96.62 106 GLU A C 1
ATOM 871 O O . GLU A 1 106 ? -10.840 9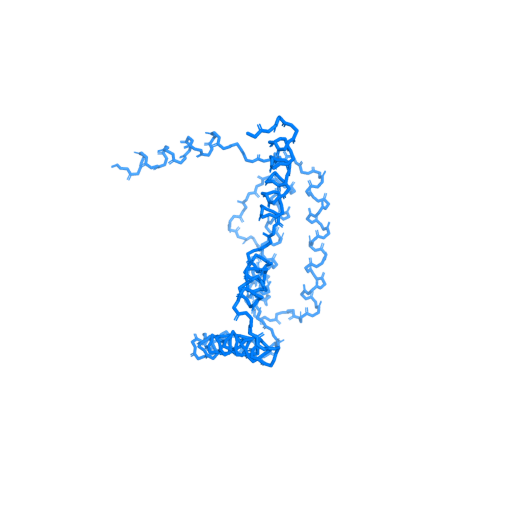.720 17.526 1.00 96.62 106 GLU A O 1
ATOM 876 N N . THR A 1 107 ? -9.675 7.823 17.249 1.00 95.88 107 THR A N 1
ATOM 877 C CA . THR A 1 107 ? -9.724 7.411 18.666 1.00 95.88 107 THR A CA 1
ATOM 878 C C . THR A 1 107 ? -8.380 7.478 19.386 1.00 95.88 107 THR A C 1
ATOM 880 O O . THR A 1 107 ? -8.348 7.502 20.612 1.00 95.88 107 THR A O 1
ATOM 883 N N . GLY A 1 108 ? -7.270 7.488 18.647 1.00 95.56 108 GLY A N 1
ATOM 884 C CA . GLY A 1 108 ? -5.925 7.312 19.192 1.00 95.56 108 GLY A CA 1
ATOM 885 C C . GLY A 1 108 ? -5.610 5.879 19.644 1.00 95.56 108 GLY A C 1
ATOM 886 O O . GLY A 1 108 ? -4.525 5.637 20.169 1.00 95.56 108 GLY A O 1
ATOM 887 N N . GLU A 1 109 ? -6.519 4.919 19.443 1.00 94.75 109 GLU A N 1
ATOM 888 C CA . GLU A 1 109 ? -6.358 3.526 19.863 1.00 94.75 109 GLU A CA 1
ATOM 889 C C . GLU A 1 109 ? -6.087 2.602 18.670 1.00 94.75 109 GLU A C 1
ATOM 891 O O . GLU A 1 109 ? -6.778 2.647 17.653 1.00 94.75 109 GLU A O 1
ATOM 896 N N . LEU A 1 110 ? -5.122 1.687 18.814 1.00 95.31 110 LEU A N 1
ATOM 897 C CA . LEU A 1 110 ? -4.872 0.627 17.836 1.00 95.31 110 LEU A CA 1
ATOM 898 C C . LEU A 1 110 ? -5.513 -0.694 18.282 1.00 95.31 110 LEU A C 1
ATOM 900 O O . LEU A 1 110 ? -4.953 -1.427 19.102 1.00 95.31 110 LEU A O 1
ATOM 904 N N . ARG A 1 111 ? -6.653 -1.065 17.686 1.00 95.31 111 ARG A N 1
ATOM 905 C CA . ARG A 1 111 ? -7.285 -2.373 17.934 1.00 95.31 111 ARG A CA 1
ATOM 906 C C . ARG A 1 111 ? -6.791 -3.423 16.948 1.00 95.31 111 ARG A C 1
ATOM 908 O O . ARG A 1 111 ? -7.319 -3.584 15.845 1.00 95.31 111 ARG A O 1
ATOM 915 N N . VAL A 1 112 ? -5.784 -4.184 17.378 1.00 93.81 112 VAL A N 1
ATOM 916 C CA . VAL A 1 112 ? -5.206 -5.291 16.591 1.00 93.81 112 VAL A CA 1
ATOM 917 C C . VAL A 1 112 ? -6.237 -6.397 16.339 1.00 93.81 112 VAL A C 1
ATOM 919 O O . VAL A 1 112 ? -6.345 -6.915 15.225 1.00 93.81 112 VAL A O 1
ATOM 922 N N . ARG A 1 113 ? -7.028 -6.753 17.360 1.00 96.12 113 ARG A N 1
ATOM 923 C CA . ARG A 1 113 ? -8.120 -7.723 17.220 1.00 96.12 113 ARG A CA 1
ATOM 924 C C . ARG A 1 113 ? -9.354 -7.013 16.668 1.00 96.12 113 ARG A C 1
ATOM 926 O O . ARG A 1 113 ? -9.993 -6.238 17.371 1.00 96.12 113 ARG A O 1
ATOM 933 N N . ARG A 1 114 ? -9.669 -7.285 15.400 1.00 96.56 114 ARG A N 1
ATOM 934 C CA . ARG A 1 114 ? -10.733 -6.589 14.671 1.00 96.56 114 ARG A CA 1
ATOM 935 C C . ARG A 1 114 ? -12.127 -7.005 15.155 1.00 96.56 114 ARG A C 1
ATOM 937 O O . ARG A 1 114 ? -12.427 -8.199 15.106 1.00 96.56 114 ARG A O 1
ATOM 944 N N . PRO A 1 115 ? -12.987 -6.056 15.569 1.00 96.12 115 PRO A N 1
ATOM 945 C CA . PRO A 1 115 ? -14.386 -6.351 15.875 1.00 96.12 115 PRO A CA 1
ATOM 946 C C . PRO A 1 115 ? -15.202 -6.641 14.606 1.00 96.12 115 PRO A C 1
ATOM 948 O O . PRO A 1 115 ? -16.212 -7.328 14.672 1.00 96.12 115 PRO A O 1
ATOM 951 N N . ASP A 1 116 ? -14.744 -6.170 13.442 1.00 96.88 116 ASP A N 1
ATOM 952 C CA . ASP A 1 116 ? -15.374 -6.346 12.131 1.00 96.88 116 ASP A CA 1
ATOM 953 C C . ASP A 1 116 ? -14.834 -7.560 11.349 1.00 96.88 116 ASP A C 1
ATOM 955 O O . ASP A 1 116 ? -14.866 -7.589 10.120 1.00 96.88 116 ASP A O 1
ATOM 959 N N . ALA A 1 117 ? -14.318 -8.576 12.052 1.00 97.62 117 ALA A N 1
ATOM 960 C CA . ALA A 1 117 ? -13.682 -9.744 11.437 1.00 97.62 117 ALA A CA 1
ATOM 961 C C . ALA A 1 117 ? -14.606 -10.508 10.472 1.00 97.62 117 ALA A C 1
ATOM 963 O O . ALA A 1 117 ? -14.144 -10.955 9.421 1.00 97.62 117 ALA A O 1
ATOM 964 N N . ASP A 1 118 ? -15.893 -10.629 10.797 1.00 98.31 118 ASP A N 1
ATOM 965 C CA . ASP A 1 118 ? -16.868 -11.331 9.955 1.00 98.31 118 ASP A CA 1
ATOM 966 C C . ASP A 1 118 ? -17.084 -10.610 8.619 1.00 98.31 118 ASP A C 1
ATOM 968 O O . ASP A 1 118 ? -17.062 -11.242 7.562 1.00 98.31 118 ASP A O 1
ATOM 972 N N . ASP A 1 119 ? -17.188 -9.279 8.644 1.00 98.25 119 ASP A N 1
ATOM 973 C CA . ASP A 1 119 ? -17.309 -8.471 7.429 1.00 98.25 119 ASP A CA 1
ATOM 974 C C . ASP A 1 119 ? -16.045 -8.562 6.562 1.00 98.25 119 ASP A C 1
ATOM 976 O O . ASP A 1 119 ? -16.124 -8.734 5.346 1.00 98.25 119 ASP A O 1
ATOM 980 N N . LEU A 1 120 ? -14.865 -8.518 7.189 1.00 98.38 120 LEU A N 1
ATOM 981 C CA . LEU A 1 120 ? -13.587 -8.685 6.496 1.00 98.38 120 LEU A CA 1
ATOM 982 C C . LEU A 1 120 ? -13.470 -10.070 5.843 1.00 98.38 120 LEU A C 1
ATOM 984 O O . LEU A 1 120 ? -13.024 -10.172 4.698 1.00 98.38 120 LEU A O 1
ATOM 988 N N . ASN A 1 121 ? -13.892 -11.132 6.533 1.00 98.06 121 ASN A N 1
ATOM 989 C CA . ASN A 1 121 ? -13.936 -12.475 5.959 1.00 98.06 121 ASN A CA 1
ATOM 990 C C . ASN A 1 121 ? -14.906 -12.541 4.775 1.00 98.06 121 ASN A C 1
ATOM 992 O O . ASN A 1 121 ? -14.544 -13.090 3.740 1.00 98.06 121 ASN A O 1
ATOM 996 N N . ALA A 1 122 ? -16.074 -11.904 4.866 1.00 98.25 122 ALA A N 1
ATOM 997 C CA . ALA A 1 122 ? -17.007 -11.847 3.748 1.00 98.25 122 ALA A CA 1
ATOM 998 C C . ALA A 1 122 ? -16.413 -11.114 2.527 1.00 98.25 122 ALA A C 1
ATOM 1000 O O . ALA A 1 122 ? -16.559 -11.581 1.401 1.00 98.25 122 ALA A O 1
ATOM 1001 N N . ILE A 1 123 ? -15.676 -10.011 2.724 1.00 98.19 123 ILE A N 1
ATOM 1002 C CA . ILE A 1 123 ? -14.955 -9.326 1.631 1.00 98.19 123 ILE A CA 1
ATOM 1003 C C . ILE A 1 123 ? -13.899 -10.248 1.009 1.00 98.19 123 ILE A C 1
ATOM 1005 O O . ILE A 1 123 ? -13.804 -10.333 -0.216 1.00 98.19 123 ILE A O 1
ATOM 1009 N N . ARG A 1 124 ? -13.128 -10.970 1.834 1.00 97.31 124 ARG A N 1
ATOM 1010 C CA . ARG A 1 124 ? -12.143 -11.959 1.359 1.00 97.31 124 ARG A CA 1
ATOM 1011 C C . ARG A 1 124 ? -12.809 -13.047 0.518 1.00 97.31 124 ARG A C 1
ATOM 1013 O O . ARG A 1 124 ? -12.231 -13.489 -0.471 1.00 97.31 124 ARG A O 1
ATOM 1020 N N . ASP A 1 125 ? -14.012 -13.446 0.899 1.00 96.50 125 ASP A N 1
ATOM 1021 C CA . ASP A 1 125 ? -14.774 -14.497 0.233 1.00 96.50 125 ASP A CA 1
ATOM 1022 C C . ASP A 1 125 ? -15.599 -13.955 -0.958 1.00 96.50 125 ASP A C 1
ATOM 1024 O O . ASP A 1 125 ? -16.389 -14.687 -1.550 1.00 96.50 125 ASP A O 1
ATOM 1028 N N . GLY A 1 126 ? -15.376 -12.690 -1.350 1.00 96.50 126 GLY A N 1
ATOM 1029 C CA . GLY A 1 126 ? -15.892 -12.106 -2.588 1.00 96.50 126 GLY A CA 1
ATOM 1030 C C . GLY A 1 126 ? -17.238 -11.394 -2.466 1.00 96.50 126 GLY A C 1
ATOM 1031 O O . GLY A 1 126 ? -17.965 -11.306 -3.450 1.00 96.50 126 GLY A O 1
ATOM 1032 N N . ARG A 1 127 ? -17.579 -10.882 -1.272 1.00 97.88 127 ARG A N 1
ATOM 1033 C CA . ARG A 1 127 ? -18.807 -10.096 -1.030 1.00 97.88 127 ARG A CA 1
ATOM 1034 C C . ARG A 1 127 ? -18.923 -8.847 -1.909 1.00 97.88 127 ARG A C 1
ATOM 1036 O O . ARG A 1 127 ? -20.038 -8.410 -2.162 1.00 97.88 127 ARG A O 1
ATOM 1043 N N . LEU A 1 128 ? -17.798 -8.248 -2.294 1.00 97.69 128 LEU A N 1
ATOM 1044 C CA . LEU A 1 128 ? -17.765 -7.036 -3.109 1.00 97.69 128 LEU A CA 1
ATOM 1045 C C . LEU A 1 128 ? -17.440 -7.388 -4.559 1.00 97.69 128 LEU A C 1
ATOM 1047 O O . LEU A 1 128 ? -16.720 -8.344 -4.836 1.00 97.69 128 LEU A O 1
ATOM 1051 N N . THR A 1 129 ? -17.941 -6.579 -5.477 1.00 97.81 129 THR A N 1
ATOM 1052 C CA . THR A 1 129 ? -17.377 -6.436 -6.817 1.00 97.81 129 THR A CA 1
ATOM 1053 C C . THR A 1 129 ? -16.152 -5.518 -6.778 1.00 97.81 129 THR A C 1
ATOM 1055 O O . THR A 1 129 ? -15.889 -4.832 -5.784 1.00 97.81 129 THR A O 1
ATOM 1058 N N . PHE A 1 130 ? -15.388 -5.478 -7.873 1.00 97.75 130 PHE A N 1
ATOM 1059 C CA . PHE A 1 130 ? -14.241 -4.577 -7.975 1.00 97.75 130 PHE A CA 1
ATOM 1060 C C . PHE A 1 130 ? -14.657 -3.099 -7.873 1.00 97.75 130 PHE A C 1
ATOM 1062 O O . PHE A 1 130 ? -14.051 -2.346 -7.116 1.00 97.75 130 PHE A O 1
ATOM 1069 N N . ASP A 1 131 ? -15.728 -2.692 -8.555 1.00 98.25 131 ASP A N 1
ATOM 1070 C CA . ASP A 1 131 ? -16.182 -1.295 -8.549 1.00 98.25 131 ASP A CA 1
ATOM 1071 C C . ASP A 1 131 ? -16.699 -0.858 -7.168 1.00 98.25 131 ASP A C 1
ATOM 1073 O O . ASP A 1 131 ? -16.419 0.254 -6.710 1.00 98.25 131 ASP A O 1
ATOM 1077 N N . GLU A 1 132 ? -17.390 -1.750 -6.452 1.00 98.44 132 GLU A N 1
ATOM 1078 C CA . GLU A 1 132 ? -17.809 -1.506 -5.066 1.00 98.44 132 GLU A CA 1
ATOM 1079 C C . GLU A 1 132 ? -16.610 -1.378 -4.123 1.00 98.44 132 GLU A C 1
ATOM 1081 O O . GLU A 1 132 ? -16.608 -0.524 -3.236 1.00 98.44 132 GLU A O 1
ATOM 1086 N N . LEU A 1 133 ? -15.569 -2.197 -4.317 1.00 98.50 133 LEU A N 1
ATOM 1087 C CA . LEU A 1 133 ? -14.329 -2.090 -3.553 1.00 98.50 133 LEU A CA 1
ATOM 1088 C C . LEU A 1 133 ? -13.652 -0.735 -3.773 1.00 98.50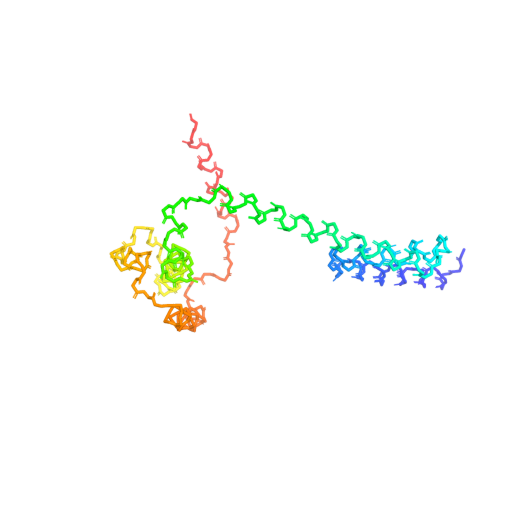 133 LEU A C 1
ATOM 1090 O O . LEU A 1 133 ? -13.224 -0.112 -2.802 1.00 98.50 133 LEU A O 1
ATOM 1094 N N . ILE A 1 134 ? -13.538 -0.291 -5.026 1.00 98.38 134 ILE A N 1
ATOM 1095 C CA . ILE A 1 134 ? -12.919 0.996 -5.358 1.00 98.38 134 ILE A CA 1
ATOM 1096 C C . ILE A 1 134 ? -13.727 2.147 -4.762 1.00 98.38 134 ILE A C 1
ATOM 1098 O O . ILE A 1 134 ? -13.146 3.029 -4.134 1.00 98.38 134 ILE A O 1
ATOM 1102 N N . THR A 1 135 ? -15.055 2.096 -4.869 1.00 98.69 135 THR A N 1
ATOM 1103 C CA . THR A 1 135 ? -15.947 3.094 -4.262 1.00 98.69 135 THR A CA 1
ATOM 1104 C C . THR A 1 135 ? -15.738 3.171 -2.749 1.00 98.69 135 THR A C 1
ATOM 1106 O O . THR A 1 135 ? -15.459 4.244 -2.216 1.00 98.69 135 THR A O 1
ATOM 1109 N N . LEU A 1 136 ? -15.760 2.024 -2.060 1.00 98.56 136 LEU A N 1
ATOM 1110 C CA . LEU A 1 136 ? -15.515 1.950 -0.618 1.00 98.56 136 LEU A CA 1
ATOM 1111 C C . LEU A 1 136 ? -14.120 2.474 -0.239 1.00 98.56 136 LEU A C 1
ATOM 1113 O O . LEU A 1 136 ? -13.967 3.157 0.774 1.00 98.56 136 LEU A O 1
ATOM 1117 N N . ALA A 1 137 ? -13.092 2.158 -1.028 1.00 98.50 137 ALA A N 1
ATOM 1118 C CA . ALA A 1 137 ? -11.740 2.649 -0.790 1.00 98.50 137 ALA A CA 1
ATOM 1119 C C . ALA A 1 137 ? -11.671 4.178 -0.929 1.00 98.50 137 ALA A C 1
ATOM 1121 O O . ALA A 1 137 ? -11.116 4.841 -0.057 1.00 98.50 137 ALA A O 1
ATOM 1122 N N . SER A 1 138 ? -12.282 4.758 -1.964 1.00 98.62 138 SER A N 1
ATOM 1123 C CA . SER A 1 138 ? -12.346 6.214 -2.140 1.00 98.62 138 SER A CA 1
ATOM 1124 C C . SER A 1 138 ? -13.088 6.911 -0.995 1.00 98.62 138 SER A C 1
ATOM 1126 O O . SER A 1 138 ? -12.624 7.936 -0.495 1.00 98.62 138 SER A O 1
ATOM 1128 N N . GLU A 1 139 ? -14.196 6.339 -0.522 1.00 98.69 139 GLU A N 1
ATOM 1129 C CA . GLU A 1 139 ? -14.921 6.854 0.645 1.00 98.69 139 GLU A CA 1
ATOM 1130 C C . GLU A 1 139 ? -14.063 6.815 1.917 1.00 98.69 139 GLU A C 1
ATOM 1132 O O . GLU A 1 139 ? -13.985 7.798 2.659 1.00 98.69 139 GLU A O 1
ATOM 1137 N N . LEU A 1 140 ? -13.389 5.689 2.172 1.00 98.69 140 LEU A N 1
ATOM 1138 C CA . LEU A 1 140 ? -12.494 5.544 3.319 1.00 98.69 140 LEU A CA 1
ATOM 1139 C C . LEU A 1 140 ? -11.314 6.514 3.237 1.00 98.69 140 LEU A C 1
ATOM 1141 O O . LEU A 1 140 ? -10.948 7.090 4.258 1.00 98.69 140 LEU A O 1
ATOM 1145 N N . GLN A 1 141 ? -10.759 6.740 2.047 1.00 98.62 141 GLN A N 1
ATOM 1146 C CA . GLN A 1 141 ? -9.673 7.693 1.830 1.00 98.62 141 GLN A CA 1
ATOM 1147 C C . GLN A 1 141 ? -10.091 9.116 2.227 1.00 98.62 141 GLN A C 1
ATOM 1149 O O . GLN A 1 141 ? -9.412 9.746 3.036 1.00 98.62 141 GLN A O 1
ATOM 1154 N N . GLY A 1 142 ? -11.248 9.596 1.756 1.00 98.56 142 GLY A N 1
ATOM 1155 C CA . GLY A 1 142 ? -11.744 10.929 2.124 1.00 98.56 142 GLY A CA 1
ATOM 1156 C C . GLY A 1 142 ? -12.029 11.077 3.627 1.00 98.56 142 GLY A C 1
ATOM 1157 O O . GLY A 1 142 ? -11.802 12.137 4.223 1.00 98.56 142 GLY A O 1
ATOM 1158 N N . ARG A 1 143 ? -12.473 9.996 4.281 1.00 98.62 143 ARG A N 1
ATOM 1159 C CA . ARG A 1 143 ? -12.640 9.959 5.743 1.00 98.62 143 ARG A CA 1
ATOM 1160 C C . ARG A 1 143 ? -11.302 10.011 6.474 1.00 98.62 143 ARG A C 1
ATOM 1162 O O . ARG A 1 143 ? -11.195 10.753 7.446 1.00 98.62 143 ARG A O 1
ATOM 1169 N N . ILE A 1 144 ? -10.298 9.270 6.004 1.00 98.44 144 ILE A N 1
ATOM 1170 C CA . ILE A 1 144 ? -8.936 9.280 6.557 1.00 98.44 144 ILE A CA 1
ATOM 1171 C C . ILE A 1 144 ? -8.341 10.684 6.469 1.00 98.44 144 ILE A C 1
ATOM 1173 O O . ILE A 1 144 ? -7.857 11.188 7.476 1.00 98.44 144 ILE A O 1
ATOM 1177 N N . GLU A 1 145 ? -8.436 11.349 5.318 1.00 98.12 145 GLU A N 1
ATOM 1178 C CA . GLU A 1 145 ? -7.946 12.724 5.139 1.00 98.12 145 GLU A CA 1
ATOM 1179 C C . GLU A 1 145 ? -8.633 13.701 6.104 1.00 98.12 145 GLU A C 1
ATOM 1181 O O . GLU A 1 145 ? -7.980 14.499 6.781 1.00 98.12 145 GLU A O 1
ATOM 1186 N N . SER A 1 146 ? -9.954 13.580 6.242 1.00 97.88 146 SER A N 1
ATOM 1187 C CA . SER A 1 146 ? -10.736 14.395 7.175 1.00 97.88 146 SER A CA 1
ATOM 1188 C C . SER A 1 146 ? -10.380 14.136 8.644 1.00 97.88 146 SER A C 1
ATOM 1190 O O . SER A 1 146 ? -10.391 15.067 9.451 1.00 97.88 146 SER A O 1
ATOM 1192 N N . ALA A 1 147 ? -10.105 12.883 9.012 1.00 97.81 147 ALA A N 1
ATOM 1193 C CA . ALA A 1 147 ? -9.712 12.500 10.364 1.00 97.81 147 ALA A CA 1
ATOM 1194 C C . ALA A 1 147 ? -8.279 12.949 10.674 1.00 97.81 147 ALA A C 1
ATOM 1196 O O . ALA A 1 147 ? -8.039 13.516 11.735 1.00 97.81 147 ALA A O 1
ATOM 1197 N N . ALA A 1 148 ? -7.351 12.789 9.728 1.00 96.44 148 ALA A N 1
ATOM 1198 C CA . ALA A 1 148 ? -5.968 13.238 9.853 1.00 96.44 148 ALA A CA 1
ATOM 1199 C C . ALA A 1 148 ? -5.870 14.753 10.084 1.00 96.44 148 ALA A C 1
ATOM 1201 O O . ALA A 1 148 ? -5.071 15.197 10.900 1.00 96.44 148 ALA A O 1
ATOM 1202 N N . ALA A 1 149 ? -6.731 15.552 9.448 1.00 96.31 149 ALA A N 1
ATOM 1203 C CA . ALA A 1 149 ? -6.767 17.000 9.664 1.00 96.31 149 ALA A CA 1
ATOM 1204 C C . ALA A 1 149 ? -7.249 17.423 11.070 1.00 96.31 149 ALA A C 1
ATOM 1206 O O . ALA A 1 149 ? -7.073 18.578 11.452 1.00 96.31 149 ALA A O 1
ATOM 1207 N N . ARG A 1 150 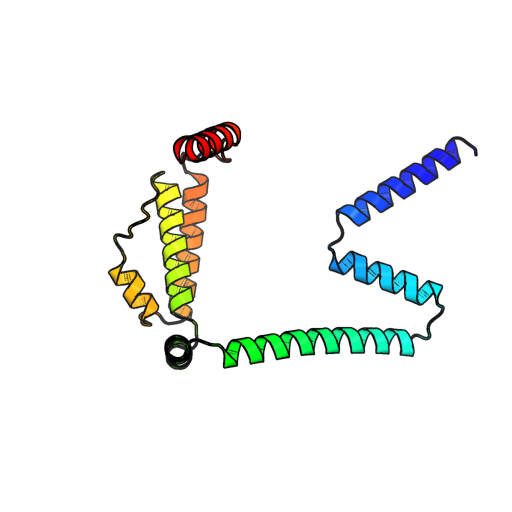? -7.896 16.524 11.825 1.00 95.75 150 ARG A N 1
ATOM 1208 C CA . ARG A 1 150 ? -8.516 16.820 13.132 1.00 95.75 150 ARG A CA 1
ATOM 1209 C C . ARG A 1 150 ? -7.999 15.953 14.279 1.00 95.75 150 ARG A C 1
ATOM 1211 O O . ARG A 1 150 ? -8.465 16.117 15.404 1.00 95.75 150 ARG A O 1
ATOM 1218 N N . THR A 1 151 ? -7.113 15.002 13.999 1.00 96.75 151 THR A N 1
ATOM 1219 C CA . THR A 1 151 ? -6.640 14.043 14.996 1.00 96.75 151 THR A CA 1
ATOM 1220 C C . THR A 1 151 ? -5.840 14.743 16.094 1.00 96.75 151 THR A C 1
ATOM 1222 O O . THR A 1 151 ? -5.168 15.744 15.853 1.00 96.75 151 THR A O 1
ATOM 1225 N N . ALA A 1 152 ? -5.910 14.200 17.310 1.00 94.44 152 ALA A N 1
ATOM 1226 C CA . ALA A 1 152 ? -5.081 14.635 18.432 1.00 94.44 152 ALA A CA 1
ATOM 1227 C C . ALA A 1 152 ? -3.712 13.931 18.462 1.00 94.44 152 ALA A C 1
ATOM 1229 O O . ALA A 1 152 ? -2.901 14.207 19.348 1.00 94.44 152 ALA A O 1
ATOM 1230 N N . LEU A 1 153 ? -3.461 12.998 17.535 1.00 94.81 153 LEU A N 1
ATOM 1231 C CA . LEU A 1 153 ? -2.179 12.312 17.442 1.00 94.81 153 LEU A CA 1
ATOM 1232 C C . LEU A 1 153 ? -1.057 13.291 17.048 1.00 94.81 153 LEU A C 1
ATOM 1234 O O . LEU A 1 153 ? -1.285 14.197 16.242 1.00 94.81 153 LEU A O 1
ATOM 1238 N N . PRO A 1 154 ? 0.163 13.109 17.583 1.00 92.81 154 PRO A N 1
ATOM 1239 C CA . PRO A 1 154 ? 1.325 13.875 17.153 1.00 92.81 154 PRO A CA 1
ATOM 1240 C C . PRO A 1 154 ? 1.589 13.723 15.652 1.00 92.81 154 PRO A C 1
ATOM 1242 O O . PRO A 1 154 ? 1.375 12.656 15.079 1.00 92.81 154 PRO A O 1
ATOM 1245 N N . ALA A 1 155 ? 2.108 14.784 15.029 1.00 90.94 155 ALA A N 1
ATOM 1246 C CA . ALA A 1 155 ? 2.470 14.771 13.611 1.00 90.94 155 ALA A CA 1
ATOM 1247 C C . ALA A 1 155 ? 3.658 13.844 13.301 1.00 90.94 155 ALA A C 1
ATOM 1249 O O . ALA A 1 155 ? 3.794 13.387 12.170 1.00 90.94 155 ALA A O 1
ATOM 1250 N N . ASP A 1 156 ? 4.509 13.586 14.295 1.00 93.00 156 ASP A N 1
ATOM 1251 C CA . ASP A 1 156 ? 5.672 12.718 14.164 1.00 93.00 156 ASP A CA 1
ATOM 1252 C C . ASP A 1 156 ? 5.876 11.895 15.441 1.00 93.00 156 ASP A C 1
ATOM 1254 O O . ASP A 1 156 ? 5.363 12.221 16.517 1.00 93.00 156 ASP A O 1
ATOM 1258 N N . VAL A 1 157 ? 6.623 10.808 15.308 1.00 92.50 157 VAL A N 1
ATOM 1259 C CA . VAL A 1 157 ? 6.950 9.887 16.391 1.00 92.50 157 VAL A CA 1
ATOM 1260 C C . VAL A 1 157 ? 8.049 10.488 17.272 1.00 92.50 157 VAL A C 1
ATOM 1262 O O . VAL A 1 157 ? 9.039 11.025 16.779 1.00 92.50 157 VAL A O 1
ATOM 1265 N N . ASP A 1 158 ? 7.926 10.348 18.595 1.00 95.12 158 ASP A N 1
ATOM 1266 C CA . ASP A 1 158 ? 9.034 10.643 19.512 1.00 95.12 158 ASP A CA 1
ATOM 1267 C C . ASP A 1 158 ? 10.108 9.551 19.383 1.00 95.12 158 ASP A C 1
ATOM 1269 O O . ASP A 1 158 ? 10.045 8.502 20.030 1.00 95.12 158 ASP A O 1
ATOM 1273 N N . LEU A 1 159 ? 11.103 9.804 18.528 1.00 95.38 159 LEU A N 1
ATOM 1274 C CA . LEU A 1 159 ? 12.223 8.889 18.296 1.00 95.38 159 LEU A CA 1
ATOM 1275 C C . LEU A 1 159 ? 12.990 8.572 19.586 1.00 95.38 159 LEU A C 1
ATOM 1277 O O . LEU A 1 159 ? 13.383 7.430 19.799 1.00 95.38 159 LEU A O 1
ATOM 1281 N N . GLY A 1 160 ? 13.138 9.543 20.492 1.00 96.75 160 GLY A N 1
ATOM 1282 C CA . GLY A 1 160 ? 13.821 9.321 21.763 1.00 96.75 160 GLY A CA 1
ATOM 1283 C C . GLY A 1 160 ? 13.051 8.362 22.671 1.00 96.75 160 GLY A C 1
ATOM 1284 O O . GLY A 1 160 ? 13.661 7.563 23.383 1.00 96.75 160 GLY A O 1
ATOM 1285 N N . PHE A 1 161 ? 11.717 8.423 22.661 1.00 95.62 161 PHE A N 1
ATOM 1286 C CA . PHE A 1 161 ? 10.875 7.436 23.337 1.00 95.62 161 PHE A CA 1
ATOM 1287 C C . PHE A 1 161 ? 11.010 6.048 22.709 1.00 95.62 161 PHE A C 1
ATOM 1289 O O . PHE A 1 161 ? 11.218 5.080 23.442 1.00 95.62 161 PHE A O 1
ATOM 1296 N N . VAL A 1 162 ? 10.938 5.954 21.378 1.00 95.94 162 VAL A N 1
ATOM 1297 C CA . VAL A 1 162 ? 11.061 4.678 20.657 1.00 95.94 162 VAL A CA 1
ATOM 1298 C C . VAL A 1 162 ? 12.403 4.009 20.938 1.00 95.94 162 VAL A C 1
ATOM 1300 O O . VAL A 1 162 ? 12.425 2.823 21.263 1.00 95.94 162 VAL A O 1
ATOM 1303 N N . ASP A 1 163 ? 13.502 4.763 20.897 1.00 96.50 163 ASP A N 1
ATOM 1304 C CA . ASP A 1 163 ? 14.841 4.243 21.177 1.00 96.50 163 ASP A CA 1
ATOM 1305 C C . ASP A 1 163 ? 14.944 3.684 22.601 1.00 96.50 163 ASP A C 1
ATOM 1307 O O . ASP A 1 163 ? 15.441 2.575 22.805 1.00 96.50 163 ASP A O 1
ATOM 1311 N N . ARG A 1 164 ? 14.430 4.418 23.599 1.00 97.31 164 ARG A N 1
ATOM 1312 C CA . ARG A 1 164 ? 14.422 3.954 24.997 1.00 97.31 164 ARG A CA 1
ATOM 1313 C C . ARG A 1 164 ? 13.610 2.672 25.161 1.00 97.31 164 ARG A C 1
ATOM 1315 O O . ARG A 1 164 ? 14.100 1.731 25.780 1.00 97.31 164 ARG A O 1
ATOM 1322 N N . LEU A 1 165 ? 12.411 2.626 24.581 1.00 95.94 165 LEU A N 1
ATOM 1323 C CA . LEU A 1 165 ? 11.537 1.455 24.635 1.00 95.94 165 LEU A CA 1
ATOM 1324 C C . LEU A 1 165 ? 12.184 0.237 23.960 1.00 95.94 165 LEU A C 1
ATOM 1326 O O . LEU A 1 165 ? 12.138 -0.867 24.497 1.00 95.94 165 LEU A O 1
ATOM 1330 N N . ALA A 1 166 ? 12.812 0.427 22.797 1.00 95.94 166 ALA A N 1
ATOM 1331 C CA . ALA A 1 166 ? 13.497 -0.646 22.085 1.00 95.94 166 ALA A CA 1
ATOM 1332 C C . ALA A 1 166 ? 14.644 -1.237 22.919 1.00 95.94 166 ALA A C 1
ATOM 1334 O O . ALA A 1 166 ? 14.758 -2.459 23.026 1.00 95.94 166 ALA A O 1
ATOM 1335 N N . MET A 1 167 ? 15.457 -0.385 23.554 1.00 95.62 167 MET A N 1
ATOM 1336 C CA . MET A 1 167 ? 16.535 -0.834 24.442 1.00 95.62 167 MET A CA 1
ATOM 1337 C C . MET A 1 167 ? 15.994 -1.589 25.659 1.00 95.62 167 MET A C 1
ATOM 1339 O O . MET A 1 167 ? 16.523 -2.644 26.001 1.00 95.62 167 MET A O 1
ATOM 1343 N N . GLU A 1 168 ? 14.920 -1.099 26.282 1.00 96.69 168 GLU A N 1
ATOM 1344 C CA . GLU A 1 168 ? 14.271 -1.768 27.414 1.00 96.69 168 GLU A CA 1
ATOM 1345 C C . GLU A 1 168 ? 13.787 -3.176 27.048 1.00 96.69 168 GLU A C 1
ATOM 1347 O O . GLU A 1 168 ? 14.082 -4.132 27.765 1.00 96.69 168 GLU A O 1
ATOM 1352 N N . LEU A 1 169 ? 13.095 -3.327 25.915 1.00 95.69 169 LEU A N 1
ATOM 1353 C CA . LEU A 1 169 ? 12.594 -4.624 25.455 1.00 95.69 169 LEU A CA 1
ATOM 1354 C C . LEU A 1 169 ? 13.730 -5.612 25.170 1.00 95.69 169 LEU A C 1
ATOM 1356 O O . LEU A 1 169 ? 13.617 -6.783 25.528 1.00 95.69 169 LEU A O 1
ATOM 1360 N N . ILE A 1 170 ? 14.830 -5.154 24.565 1.00 95.31 170 ILE A N 1
ATOM 1361 C CA . ILE A 1 170 ? 16.003 -5.998 24.296 1.00 95.31 170 ILE A CA 1
ATOM 1362 C C . ILE A 1 170 ? 16.644 -6.463 25.608 1.00 95.31 170 ILE A C 1
ATOM 1364 O O . ILE A 1 170 ? 16.931 -7.648 25.760 1.00 95.31 170 ILE A O 1
ATOM 1368 N N . LEU A 1 171 ? 16.840 -5.550 26.564 1.00 92.81 171 LEU A N 1
ATOM 1369 C CA . LEU A 1 171 ? 17.487 -5.848 27.845 1.00 92.81 171 LEU A CA 1
ATOM 1370 C C . LEU A 1 171 ? 16.607 -6.686 28.784 1.00 92.81 171 LEU A C 1
ATOM 1372 O O . LEU A 1 171 ? 17.138 -7.441 29.589 1.00 92.81 171 LEU A O 1
ATOM 1376 N N . SER A 1 172 ? 15.282 -6.580 28.669 1.00 86.50 172 SER A N 1
ATOM 1377 C CA . SER A 1 172 ? 14.314 -7.355 29.466 1.00 86.50 172 SER A CA 1
ATOM 1378 C C . SER A 1 172 ? 14.037 -8.753 28.900 1.00 86.50 172 SER A C 1
ATOM 1380 O O . SER A 1 172 ? 13.330 -9.541 29.523 1.00 86.50 172 SER A O 1
ATOM 1382 N N . SER A 1 173 ? 14.553 -9.052 27.705 1.00 71.75 173 SER A N 1
ATOM 1383 C CA . SER A 1 173 ? 14.393 -10.344 27.024 1.00 71.75 173 SER A CA 1
ATOM 1384 C C . SER A 1 173 ? 15.576 -11.303 27.247 1.00 71.75 173 SER A C 1
ATOM 1386 O O . SER A 1 173 ? 15.635 -12.341 26.584 1.00 71.75 173 SER A O 1
ATOM 1388 N N . GLY A 1 174 ? 16.516 -10.960 28.138 1.00 53.69 174 GLY A N 1
ATOM 1389 C CA . GLY A 1 174 ? 17.640 -11.805 28.571 1.00 53.69 174 GLY A CA 1
ATOM 1390 C C . GLY A 1 174 ? 17.492 -12.254 30.017 1.00 53.69 174 GLY A C 1
ATOM 1391 O O . GLY A 1 174 ? 17.893 -13.405 30.297 1.00 53.69 174 GLY A O 1
#

Radius of gyration: 26.46 Å; chains: 1; bounding box: 63×56×64 Å

Foldseek 3Di:
DDPVVVVVVVVVVVVVVVCVVPDDPVRVVVVVLVVVCVVVVPDPVVSVVVVVVVVVVVVVVVVVVVVVCVVPPDPVQVVQCVVQVHRLLVLLVLLVVLVQLLCCLQPVDRDPPDPCVVVSVCSNSRVDHPVRSVVSNVVSVVSSVVSNVPGPDDPDDPVVVVVVVVVVVVVVVD

pLDDT: mean 89.67, std 10.66, range [53.69, 98.69]

Sequence (174 aa):
MPKAARLEVQDRLASLWRDLLHSSEEDFDGRLRAVATQALHLPREVEAALDAERKYRAAMKHWDAYRTWEASRNPARAELERRHGYDTKHAMHLVRLMRTGLEVLETGELRVRRPDADDLNAIRDGRLTFDELITLASELQGRIESAAARTALPADVDLGFVDRLAMELILSSG